Protein AF-A0A087UIL8-F1 (afdb_monomer)

Solvent-accessible surface area (backbone atoms only — not comparable to full-atom values): 4703 Å² total; per-residue (Å²): 142,61,64,62,77,68,49,62,53,90,48,80,44,59,97,83,65,61,33,44,49,58,62,59,68,52,55,70,69,58,55,49,51,54,50,52,50,54,53,48,28,58,76,66,77,48,75,60,72,72,78,76,58,80,89,85,80,73,44,76,42,89,96,49,57,88,88,43,79,83,29,47,84

Organism: Stegodyphus mimosarum (NCBI:txid407821)

Mean predicted aligned error: 4.88 Å

Radius of gyration: 17.14 Å; Cα contacts (8 Å, |Δi|>4): 42; chains: 1; bounding box: 32×26×41 Å

Structure (mmCIF, N/CA/C/O backbone):
data_AF-A0A087UIL8-F1
#
_entry.id   AF-A0A087UIL8-F1
#
loop_
_atom_site.group_PDB
_atom_site.id
_atom_site.type_symbol
_atom_site.label_atom_id
_atom_site.label_alt_id
_atom_site.label_comp_id
_atom_site.label_asym_id
_atom_site.label_entity_id
_atom_site.label_seq_id
_atom_site.pdbx_PDB_ins_code
_atom_site.Cartn_x
_atom_site.Cartn_y
_atom_site.Cartn_z
_atom_site.occupancy
_atom_site.B_iso_or_equiv
_atom_site.auth_seq_id
_atom_site.auth_comp_id
_atom_site.auth_asym_id
_atom_site.auth_atom_id
_atom_site.pdbx_PDB_model_num
ATOM 1 N N . MET A 1 1 ? -2.725 11.561 13.657 1.00 54.47 1 MET A N 1
ATOM 2 C CA . MET A 1 1 ? -3.642 11.282 12.521 1.00 54.47 1 MET A CA 1
ATOM 3 C C . MET A 1 1 ? -3.016 11.770 11.213 1.00 54.47 1 MET A C 1
ATOM 5 O O . MET A 1 1 ? -3.519 12.668 10.547 1.00 54.47 1 MET A O 1
ATOM 9 N N . THR A 1 2 ? -1.842 11.226 10.894 1.00 70.44 2 THR A N 1
ATOM 10 C CA . THR A 1 2 ? -0.845 11.921 10.056 1.00 70.44 2 THR A CA 1
ATOM 11 C C . THR A 1 2 ? -0.413 11.090 8.847 1.00 70.44 2 THR A C 1
ATOM 13 O O . THR A 1 2 ? 0.225 11.620 7.947 1.00 70.44 2 THR A O 1
ATOM 16 N N . ILE A 1 3 ? -0.783 9.805 8.793 1.00 86.00 3 ILE A N 1
ATOM 17 C CA . ILE A 1 3 ? -0.338 8.864 7.753 1.00 86.00 3 ILE A CA 1
ATOM 18 C C . ILE A 1 3 ? -1.096 9.096 6.441 1.00 86.00 3 ILE A C 1
ATOM 20 O O . ILE A 1 3 ? -0.469 9.318 5.411 1.00 86.00 3 ILE A O 1
ATOM 24 N N . VAL A 1 4 ? -2.432 9.161 6.482 1.00 91.31 4 VAL A N 1
ATOM 25 C CA . VAL A 1 4 ? -3.265 9.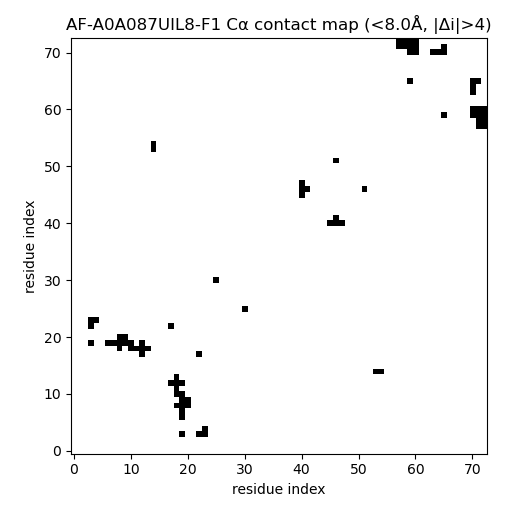375 5.280 1.00 91.31 4 VAL A CA 1
ATOM 26 C C . VAL A 1 4 ? -2.913 10.691 4.575 1.00 91.31 4 VAL A C 1
ATOM 28 O O . VAL A 1 4 ? -2.801 10.737 3.352 1.00 91.31 4 VAL A O 1
ATOM 31 N N . LYS A 1 5 ? -2.626 11.758 5.335 1.00 89.94 5 LYS A N 1
ATOM 32 C CA . LYS A 1 5 ? -2.200 13.053 4.774 1.00 89.94 5 LYS A CA 1
ATOM 33 C C . LYS A 1 5 ? -0.870 12.962 4.012 1.00 89.94 5 LYS A C 1
ATOM 35 O O . LYS A 1 5 ? -0.724 13.630 2.988 1.00 89.94 5 LYS A O 1
ATOM 40 N N . LYS A 1 6 ? 0.057 12.107 4.466 1.00 93.62 6 LYS A N 1
ATOM 41 C CA . LYS A 1 6 ? 1.376 11.876 3.850 1.00 93.62 6 LYS A CA 1
ATOM 42 C C . LYS A 1 6 ? 1.322 11.019 2.576 1.00 93.62 6 LYS A C 1
ATOM 44 O O . LYS A 1 6 ? 2.305 10.987 1.841 1.00 93.62 6 LYS A O 1
ATOM 49 N N . LEU A 1 7 ? 0.200 10.352 2.277 1.00 93.81 7 LEU A N 1
ATOM 50 C CA . LEU A 1 7 ? 0.054 9.567 1.046 1.00 93.81 7 LEU A CA 1
ATOM 51 C C . LEU A 1 7 ? 0.210 10.459 -0.197 1.00 93.81 7 LEU A C 1
ATOM 53 O O . LEU A 1 7 ? -0.347 11.556 -0.271 1.00 93.81 7 LEU A O 1
ATOM 57 N N . LYS A 1 8 ? 0.942 9.994 -1.212 1.00 95.19 8 LYS A N 1
ATOM 58 C CA . LYS A 1 8 ? 1.044 10.701 -2.500 1.00 95.19 8 LYS A CA 1
ATOM 59 C C . LYS A 1 8 ? -0.249 10.480 -3.289 1.00 95.19 8 LYS A C 1
ATOM 61 O O . LYS A 1 8 ? -0.561 9.343 -3.625 1.00 95.19 8 LYS A O 1
ATOM 66 N N . ALA A 1 9 ? -0.986 11.550 -3.594 1.00 93.19 9 ALA A N 1
ATOM 67 C CA . ALA A 1 9 ? -2.313 11.454 -4.219 1.00 93.19 9 ALA A CA 1
ATOM 68 C C . ALA A 1 9 ? -2.285 10.810 -5.618 1.00 93.19 9 ALA A C 1
ATOM 70 O O . ALA A 1 9 ? -3.182 10.053 -5.955 1.00 93.19 9 ALA A O 1
ATOM 71 N N . ARG A 1 10 ? -1.222 11.055 -6.396 1.00 92.25 10 ARG A N 1
ATOM 72 C CA . ARG A 1 10 ? -1.071 10.591 -7.789 1.00 92.25 10 ARG A CA 1
ATOM 73 C C . ARG A 1 10 ? -0.431 9.204 -7.926 1.00 92.25 10 ARG A C 1
ATOM 75 O O . ARG A 1 10 ? 0.186 8.902 -8.941 1.00 92.25 10 ARG A O 1
ATOM 82 N N . LYS A 1 11 ? -0.479 8.382 -6.879 1.00 92.62 11 LYS A N 1
ATOM 83 C CA . LYS A 1 11 ? -0.085 6.973 -6.998 1.00 92.62 11 LYS A CA 1
ATOM 84 C C . LYS A 1 11 ? -1.246 6.189 -7.596 1.00 92.62 11 LYS A C 1
ATOM 86 O O . LYS A 1 11 ? -2.397 6.499 -7.299 1.00 92.62 11 LYS A O 1
ATOM 91 N N . ALA A 1 12 ? -0.919 5.203 -8.428 1.00 90.06 12 ALA A N 1
ATOM 92 C CA . ALA A 1 12 ? -1.911 4.271 -8.939 1.00 90.06 12 ALA A CA 1
ATOM 93 C C . ALA A 1 12 ? -2.627 3.580 -7.761 1.00 90.06 12 ALA A C 1
ATOM 95 O O . ALA A 1 12 ? -1.964 3.290 -6.755 1.00 90.06 12 ALA A O 1
ATOM 96 N N . PRO A 1 13 ? -3.951 3.369 -7.850 1.00 91.31 13 PRO A N 1
ATOM 97 C CA . PRO A 1 13 ? -4.677 2.589 -6.857 1.00 91.31 13 PRO A CA 1
ATOM 98 C C . PRO A 1 13 ? -4.189 1.136 -6.849 1.00 91.31 13 PRO A C 1
ATOM 100 O O . PRO A 1 13 ? -3.556 0.670 -7.800 1.00 91.31 13 PRO A O 1
ATOM 103 N N . GLY A 1 14 ? -4.483 0.430 -5.758 1.00 87.81 14 GLY A N 1
ATOM 104 C CA . GLY A 1 14 ? -4.291 -1.014 -5.701 1.00 87.81 14 GLY A CA 1
ATOM 105 C C . GLY A 1 14 ? -5.306 -1.755 -6.572 1.00 87.81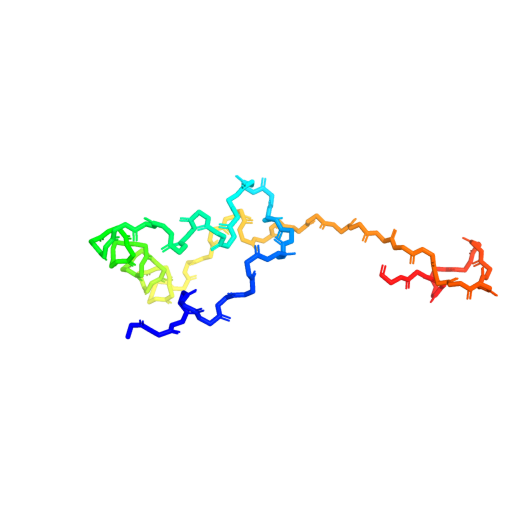 14 GLY A C 1
ATOM 106 O O . GLY A 1 14 ? -6.091 -1.156 -7.307 1.00 87.81 14 GLY A O 1
ATOM 107 N N . PHE A 1 15 ? -5.320 -3.083 -6.447 1.00 86.94 15 PHE A N 1
ATOM 108 C CA . PHE A 1 15 ? -6.292 -3.946 -7.130 1.00 86.94 15 PHE A CA 1
ATOM 109 C C . PHE A 1 15 ? -7.756 -3.605 -6.783 1.00 86.94 15 PHE A C 1
ATOM 111 O O . PHE A 1 15 ? -8.657 -3.857 -7.572 1.00 86.94 15 PHE A O 1
ATOM 118 N N . ASP A 1 16 ? -7.989 -2.993 -5.620 1.00 88.56 16 ASP A N 1
ATOM 119 C CA . ASP A 1 16 ? -9.303 -2.541 -5.155 1.00 88.56 16 ASP A CA 1
ATOM 120 C C . ASP A 1 16 ? -9.827 -1.273 -5.858 1.00 88.56 16 ASP A C 1
ATOM 122 O O . ASP A 1 16 ? -10.975 -0.886 -5.648 1.00 88.56 16 ASP A O 1
ATOM 126 N N . GLY A 1 17 ? -9.000 -0.597 -6.664 1.00 91.38 17 GLY A N 1
ATOM 127 C CA . GLY A 1 17 ? -9.359 0.660 -7.322 1.00 91.38 17 GLY A CA 1
ATOM 128 C C . GLY A 1 17 ? -9.443 1.873 -6.383 1.00 91.38 17 GLY A C 1
ATOM 129 O O . GLY A 1 17 ? -9.764 2.974 -6.836 1.00 91.38 17 GLY A O 1
ATOM 130 N N . ILE A 1 18 ? -9.119 1.732 -5.092 1.00 92.38 18 ILE A N 1
ATOM 131 C CA . ILE A 1 18 ? -9.211 2.823 -4.116 1.00 92.38 18 ILE A CA 1
ATOM 132 C C . ILE A 1 18 ? -7.956 3.692 -4.210 1.00 92.38 18 ILE A C 1
ATOM 134 O O . ILE A 1 18 ? -6.840 3.284 -3.890 1.00 92.38 18 ILE A O 1
ATOM 138 N N . SER A 1 19 ? -8.132 4.940 -4.643 1.00 95.31 19 SER A N 1
ATOM 139 C CA . SER A 1 19 ? -7.018 5.880 -4.766 1.00 95.31 19 SER A CA 1
ATOM 140 C C . SER A 1 19 ? -6.624 6.500 -3.421 1.00 95.31 19 SER A C 1
ATOM 142 O O . SER A 1 19 ? -7.438 6.700 -2.516 1.00 95.31 19 SER A O 1
ATOM 144 N N . ASN A 1 20 ? -5.367 6.939 -3.321 1.00 95.06 20 ASN A N 1
ATOM 145 C CA . ASN A 1 20 ? -4.910 7.732 -2.176 1.00 95.06 20 ASN A CA 1
ATOM 146 C C . ASN A 1 20 ? -5.692 9.047 -2.020 1.00 95.06 20 ASN A C 1
ATOM 148 O O . ASN A 1 20 ? -5.770 9.587 -0.918 1.00 95.06 20 ASN A O 1
ATOM 152 N N . GLN A 1 21 ? -6.248 9.584 -3.109 1.00 95.50 21 GLN A N 1
ATOM 153 C CA . GLN A 1 21 ? -7.096 10.770 -3.061 1.00 95.50 21 GLN A CA 1
ATOM 154 C C . GLN A 1 21 ? -8.443 10.463 -2.403 1.00 95.50 21 GLN A C 1
ATOM 156 O O . GLN A 1 21 ? -8.847 11.210 -1.515 1.00 95.50 21 GLN A O 1
ATOM 161 N N . ALA A 1 22 ? -9.071 9.335 -2.745 1.00 94.56 22 ALA A N 1
ATOM 162 C CA . ALA A 1 22 ? -10.291 8.880 -2.083 1.00 94.56 22 ALA A CA 1
ATOM 163 C C . ALA A 1 22 ? -10.069 8.710 -0.571 1.00 94.56 22 ALA A C 1
ATOM 165 O O . ALA A 1 22 ? -10.827 9.254 0.227 1.00 94.56 22 ALA A O 1
ATOM 166 N N . LEU A 1 23 ? -8.963 8.073 -0.163 1.00 94.12 23 LEU A N 1
ATOM 167 C CA . LEU A 1 23 ? -8.617 7.919 1.257 1.00 94.12 23 LEU A CA 1
ATOM 168 C C . LEU A 1 23 ? -8.461 9.260 1.988 1.00 94.12 23 LEU A C 1
ATOM 170 O O . LEU A 1 23 ? -8.848 9.376 3.148 1.00 94.12 23 LEU A O 1
ATOM 174 N N . LYS A 1 24 ? -7.911 10.285 1.329 1.00 94.19 24 LYS A N 1
ATOM 175 C CA . LYS A 1 24 ? -7.775 11.631 1.912 1.00 94.19 24 LYS A CA 1
ATOM 176 C C . LYS A 1 24 ? -9.103 12.368 2.066 1.00 94.19 24 LYS A C 1
ATOM 178 O O . LYS A 1 24 ? -9.179 13.254 2.911 1.00 94.19 24 LYS A O 1
ATOM 183 N N . MET A 1 25 ? -10.105 12.027 1.259 1.00 94.31 25 MET A N 1
ATOM 184 C CA . MET A 1 25 ? -11.442 12.623 1.308 1.00 94.31 25 MET A CA 1
ATOM 185 C C . MET A 1 25 ? -12.353 11.953 2.342 1.00 94.31 25 MET A C 1
ATOM 187 O O . MET A 1 25 ? -13.411 12.493 2.657 1.00 94.31 25 MET A O 1
ATOM 191 N N . LEU A 1 26 ? -11.957 10.798 2.888 1.00 94.38 26 LEU A N 1
ATOM 192 C CA . LEU A 1 26 ? -12.760 10.100 3.883 1.00 94.38 26 LEU A CA 1
ATOM 193 C C . LEU A 1 26 ? -12.902 10.919 5.176 1.00 94.38 26 LEU A C 1
ATOM 195 O O . LEU A 1 26 ? -11.907 11.434 5.702 1.00 94.38 26 LEU A O 1
ATOM 199 N N . PRO A 1 27 ? -14.114 10.973 5.755 1.00 95.00 27 PRO A N 1
ATOM 200 C CA . PRO A 1 27 ? -14.310 11.559 7.068 1.00 95.00 27 PRO A CA 1
ATOM 201 C C . PRO A 1 27 ? -13.530 10.809 8.158 1.00 95.00 27 PRO A C 1
ATOM 203 O O . PRO A 1 27 ? -13.207 9.621 8.057 1.00 95.00 27 PRO A O 1
ATOM 206 N N . LYS A 1 28 ? -13.242 11.518 9.252 1.00 93.12 28 LYS A N 1
ATOM 207 C CA . LYS A 1 28 ? -12.372 11.041 10.336 1.00 93.12 28 LYS A CA 1
ATOM 208 C C . LYS A 1 28 ? -12.830 9.713 10.955 1.00 93.12 28 LYS A C 1
ATOM 210 O O . LYS A 1 28 ? -11.988 8.870 11.256 1.00 93.12 28 LYS A O 1
ATOM 215 N N . ASN A 1 29 ? -14.135 9.523 11.144 1.00 95.31 29 ASN A N 1
ATOM 216 C CA . ASN A 1 29 ? -14.721 8.304 11.715 1.00 95.31 29 ASN A CA 1
ATOM 217 C C . ASN A 1 29 ? -14.449 7.063 10.847 1.00 95.31 29 ASN A C 1
ATOM 219 O O . ASN A 1 29 ? -14.100 6.016 11.387 1.00 95.31 29 ASN A O 1
ATOM 223 N N . TYR A 1 30 ? -14.509 7.185 9.518 1.00 94.94 30 TYR A N 1
ATOM 224 C CA . TYR A 1 30 ? -14.183 6.082 8.609 1.00 94.94 30 TYR A CA 1
ATOM 225 C C . TYR A 1 30 ? -12.699 5.717 8.659 1.00 94.94 30 TYR A C 1
ATOM 227 O O . TYR A 1 30 ? -12.350 4.539 8.686 1.00 94.94 30 TYR A O 1
ATOM 235 N N . LEU A 1 31 ? -11.810 6.709 8.759 1.00 94.44 31 LEU A N 1
ATOM 236 C CA . LEU A 1 31 ? -10.379 6.446 8.937 1.00 94.44 31 LEU A CA 1
ATOM 237 C C . LEU A 1 31 ? -10.083 5.717 10.255 1.00 94.44 31 LEU A C 1
ATOM 239 O O . LEU A 1 31 ? -9.213 4.847 10.296 1.00 94.44 31 LEU A O 1
ATOM 243 N N . VAL A 1 32 ? -10.809 6.048 11.327 1.00 95.12 32 VAL A N 1
ATOM 244 C CA . VAL A 1 32 ? -10.711 5.341 12.614 1.00 95.12 32 VAL A CA 1
ATOM 245 C C . VAL A 1 32 ? -11.208 3.900 12.483 1.00 95.12 32 VAL A C 1
ATOM 247 O O . VAL A 1 32 ? -10.532 2.991 12.958 1.00 95.12 32 VAL A O 1
ATOM 250 N N . LEU A 1 33 ? -12.327 3.673 11.791 1.00 96.31 33 LEU A N 1
ATOM 251 C CA . LEU A 1 33 ? -12.851 2.330 11.535 1.00 96.31 33 LEU A CA 1
ATOM 252 C C . LEU A 1 33 ? -11.834 1.456 10.786 1.00 96.31 33 LEU A C 1
ATOM 254 O O . LEU A 1 33 ? -11.513 0.361 11.245 1.00 96.31 33 LEU A O 1
ATOM 258 N N . ILE A 1 34 ? -11.272 1.959 9.683 1.00 94.25 34 ILE A N 1
ATOM 259 C CA . ILE A 1 34 ? -10.256 1.243 8.896 1.00 94.25 34 ILE A CA 1
ATOM 260 C C . ILE A 1 34 ? -9.024 0.932 9.758 1.00 94.25 34 ILE A C 1
ATOM 262 O O . ILE A 1 34 ? -8.528 -0.193 9.749 1.00 94.25 34 ILE A O 1
ATOM 266 N N . CYS A 1 35 ? -8.558 1.902 10.551 1.00 95.19 35 CYS A N 1
ATOM 267 C CA . CYS A 1 35 ? -7.443 1.712 11.480 1.00 95.19 35 CYS A CA 1
ATOM 268 C C . CYS A 1 35 ? -7.724 0.582 12.483 1.00 95.19 35 CYS A C 1
ATOM 270 O 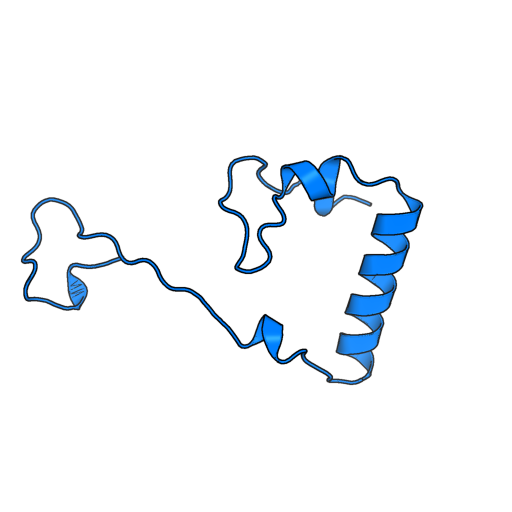O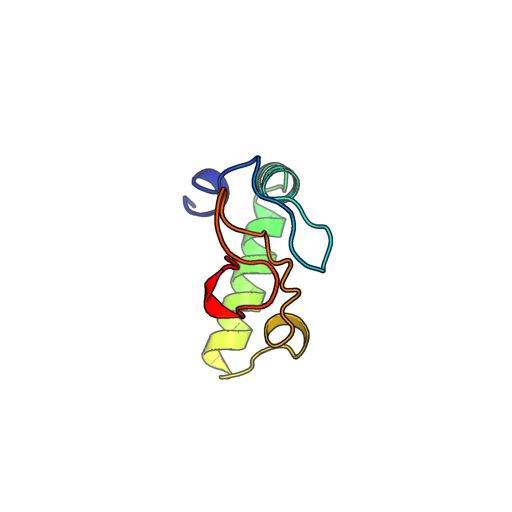 . CYS A 1 35 ? -6.879 -0.285 12.702 1.00 95.19 35 CYS A O 1
ATOM 272 N N . ASN A 1 36 ? -8.929 0.544 13.055 1.00 96.75 36 ASN A N 1
ATOM 273 C CA . ASN A 1 36 ? -9.326 -0.492 14.005 1.00 96.75 36 ASN A CA 1
ATOM 274 C C . ASN A 1 36 ? -9.358 -1.884 13.365 1.00 96.75 36 ASN A C 1
ATOM 276 O O . ASN A 1 36 ? -8.909 -2.842 13.997 1.00 96.75 36 ASN A O 1
ATOM 280 N N . ILE A 1 37 ? -9.832 -1.992 12.119 1.00 96.25 37 ILE A N 1
ATOM 281 C CA . ILE A 1 37 ? -9.822 -3.243 11.351 1.00 96.25 37 ILE A CA 1
ATOM 282 C C . ILE A 1 37 ? -8.382 -3.713 11.133 1.00 96.25 37 ILE A C 1
ATOM 284 O O 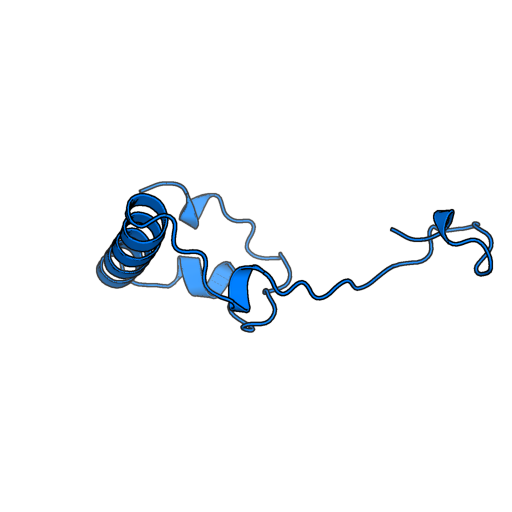. ILE A 1 37 ? -8.051 -4.833 11.517 1.00 96.25 37 ILE A O 1
ATOM 288 N N . ILE A 1 38 ? -7.506 -2.850 10.605 1.00 95.19 38 ILE A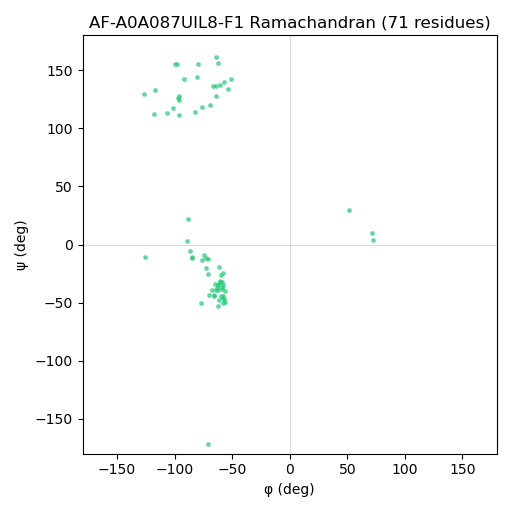 N 1
ATOM 289 C CA . ILE A 1 38 ? -6.090 -3.177 10.359 1.00 95.19 38 ILE A CA 1
ATOM 290 C C . ILE A 1 38 ? -5.404 -3.620 11.656 1.00 95.19 38 ILE A C 1
ATOM 292 O O . ILE A 1 38 ? -4.760 -4.666 11.692 1.00 95.19 38 ILE A O 1
ATOM 296 N N . ASN A 1 39 ? -5.593 -2.878 12.748 1.00 96.44 39 ASN A N 1
ATOM 297 C CA . ASN A 1 39 ? -5.002 -3.221 14.041 1.00 96.44 39 ASN A CA 1
ATOM 298 C C . ASN A 1 39 ? -5.548 -4.544 14.602 1.00 96.44 39 ASN A C 1
ATOM 300 O O . ASN A 1 39 ? -4.815 -5.280 15.258 1.00 96.44 39 ASN A O 1
ATOM 304 N N . SER A 1 40 ? -6.823 -4.859 14.361 1.00 97.94 40 SER A N 1
ATOM 305 C CA . SER A 1 40 ? -7.420 -6.143 14.742 1.00 97.94 40 SER A CA 1
ATOM 306 C C . SER A 1 40 ? -6.800 -7.303 13.964 1.00 97.94 40 SER A C 1
ATOM 308 O O . SER A 1 40 ? -6.437 -8.308 14.572 1.00 97.94 40 SER A O 1
ATOM 310 N N . CYS A 1 41 ? -6.608 -7.140 12.650 1.00 97.62 41 CYS A N 1
ATOM 311 C CA . CYS A 1 41 ? -5.909 -8.107 11.804 1.00 97.62 41 CYS A CA 1
ATOM 312 C C . CYS A 1 41 ? -4.499 -8.390 12.340 1.00 97.62 41 CYS A C 1
ATOM 314 O O . CYS A 1 41 ? -4.157 -9.546 12.578 1.00 97.62 41 CYS A O 1
ATOM 316 N N . LEU A 1 42 ? -3.729 -7.336 12.640 1.00 96.75 42 LEU A N 1
ATOM 317 C CA . LEU A 1 42 ? -2.373 -7.462 13.183 1.00 96.75 42 LEU A CA 1
ATOM 318 C C . LEU A 1 42 ? -2.346 -8.180 14.539 1.00 96.75 42 LEU A C 1
ATOM 320 O O . LEU A 1 42 ? -1.585 -9.126 14.702 1.00 96.75 42 LEU A O 1
ATOM 324 N N . ARG A 1 43 ? -3.210 -7.800 15.493 1.00 98.38 43 ARG A N 1
ATOM 325 C CA . ARG A 1 43 ? -3.282 -8.466 16.812 1.00 98.38 43 ARG A CA 1
ATOM 326 C C . ARG A 1 43 ? -3.630 -9.950 16.718 1.00 98.38 43 ARG A C 1
ATOM 328 O O . ARG A 1 43 ? -3.215 -10.725 17.570 1.00 98.38 43 ARG A O 1
ATOM 335 N N . LYS A 1 44 ? -4.419 -10.332 15.714 1.00 97.88 44 LYS A N 1
ATOM 336 C CA . LYS A 1 44 ? -4.842 -11.717 15.479 1.00 97.88 44 LYS A CA 1
ATOM 337 C C . LYS A 1 44 ? -3.876 -12.498 14.585 1.00 97.88 44 LYS A C 1
ATOM 339 O O . LYS A 1 44 ? 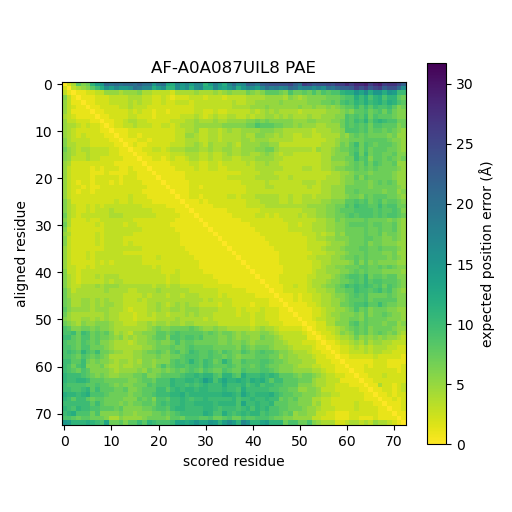-4.183 -13.637 14.252 1.00 97.88 44 LYS A O 1
ATOM 344 N N . ASN A 1 45 ? -2.757 -11.900 14.161 1.00 97.06 45 ASN A N 1
ATOM 345 C CA . ASN A 1 45 ? -1.863 -12.454 13.136 1.00 97.06 45 ASN A CA 1
ATOM 346 C C . ASN A 1 45 ? -2.608 -12.870 11.851 1.00 97.06 45 ASN A C 1
ATOM 348 O O . ASN A 1 45 ? -2.218 -13.803 11.150 1.00 97.06 45 ASN A O 1
ATOM 352 N N . TYR A 1 46 ? -3.708 -12.182 11.548 1.00 96.56 46 TYR A N 1
ATOM 353 C CA . TYR A 1 46 ? -4.550 -12.453 10.396 1.00 96.56 46 TYR A CA 1
ATOM 354 C C . TYR A 1 46 ? -4.185 -11.512 9.253 1.00 96.56 46 TYR A C 1
ATOM 356 O O . TYR A 1 46 ? -4.218 -10.291 9.399 1.00 96.56 46 TYR A O 1
ATOM 364 N N . PHE A 1 47 ? -3.896 -12.086 8.089 1.00 94.12 47 PHE A N 1
ATOM 365 C CA . PHE A 1 47 ? -3.616 -11.341 6.867 1.00 94.12 47 PHE A CA 1
ATOM 366 C C . PHE A 1 47 ? -4.668 -11.700 5.815 1.00 94.12 47 PHE A C 1
ATOM 368 O O . PHE A 1 47 ? -4.665 -12.850 5.354 1.00 94.12 47 PHE A O 1
ATOM 375 N N . PRO A 1 48 ? -5.554 -10.755 5.432 1.00 92.81 48 PRO A N 1
ATOM 376 C CA . PRO A 1 48 ? -6.554 -10.977 4.394 1.00 92.81 48 PRO A CA 1
ATOM 377 C C . PRO A 1 48 ? -5.932 -11.545 3.118 1.00 92.81 48 PRO A C 1
ATOM 379 O O . PRO A 1 48 ? -4.844 -11.131 2.712 1.00 92.81 48 PRO A O 1
ATOM 382 N N . GLN A 1 49 ? -6.633 -12.463 2.452 1.00 91.88 49 GLN A N 1
ATOM 383 C CA . GLN A 1 49 ? -6.152 -13.071 1.207 1.00 91.88 49 GLN A CA 1
ATOM 384 C C . GLN A 1 49 ? -5.873 -12.015 0.128 1.00 91.88 49 GLN A C 1
ATOM 386 O O . GLN A 1 49 ? -4.889 -12.117 -0.597 1.00 91.88 49 GLN A O 1
ATOM 391 N N . GLN A 1 50 ? -6.675 -10.951 0.093 1.00 88.94 50 GLN A N 1
ATOM 392 C CA . GLN A 1 50 ? -6.514 -9.819 -0.814 1.00 88.94 50 GLN A CA 1
ATOM 393 C C . GLN A 1 50 ? -5.171 -9.098 -0.624 1.00 88.94 50 GLN A C 1
ATOM 395 O O . GLN A 1 50 ? -4.606 -8.618 -1.597 1.00 88.94 50 GLN A O 1
ATOM 400 N N . TRP A 1 51 ? -4.622 -9.047 0.597 1.00 88.94 51 TRP A N 1
ATOM 401 C CA . TRP A 1 51 ? -3.313 -8.423 0.850 1.00 88.94 51 TRP A CA 1
ATOM 402 C C . TRP A 1 51 ? -2.147 -9.266 0.328 1.00 88.94 51 TRP A C 1
ATOM 404 O O . TRP A 1 51 ? -1.052 -8.748 0.136 1.00 88.94 51 TRP A O 1
ATOM 414 N N . LYS A 1 52 ? -2.374 -10.566 0.111 1.00 89.88 52 LYS A N 1
ATOM 415 C CA . LYS A 1 52 ? -1.385 -11.498 -0.446 1.00 89.88 52 LYS A CA 1
ATOM 416 C C . LYS A 1 52 ? -1.398 -11.508 -1.976 1.00 89.88 52 LYS A C 1
ATOM 418 O O . LYS A 1 52 ? -0.568 -12.175 -2.583 1.00 89.88 52 LYS A O 1
ATOM 423 N N . HIS A 1 53 ? -2.340 -10.799 -2.595 1.00 87.62 5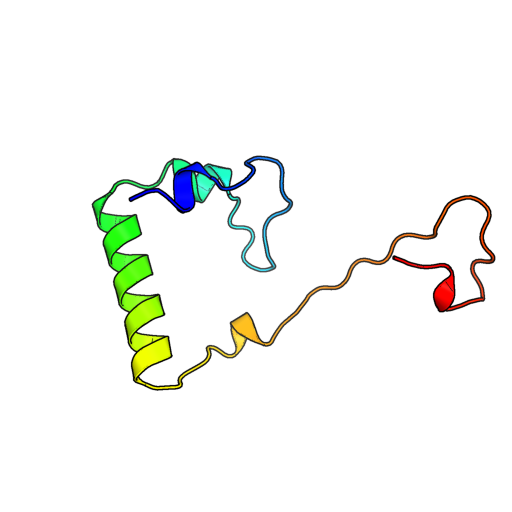3 HIS A N 1
ATOM 424 C CA . HIS A 1 53 ? -2.452 -10.693 -4.040 1.00 87.62 53 HIS A CA 1
ATOM 425 C C . HIS A 1 53 ? -1.756 -9.417 -4.527 1.00 87.62 53 HIS A C 1
ATOM 427 O O . HIS A 1 53 ? -2.037 -8.325 -4.035 1.00 87.62 53 HIS A O 1
ATOM 433 N N . ALA A 1 54 ? -0.854 -9.547 -5.500 1.00 85.00 54 ALA A N 1
ATOM 434 C CA . ALA A 1 54 ? -0.138 -8.424 -6.095 1.00 85.00 54 ALA A CA 1
ATOM 435 C C . ALA A 1 54 ? -0.288 -8.449 -7.618 1.00 85.00 54 ALA A C 1
ATOM 437 O O . ALA A 1 54 ? -0.027 -9.466 -8.256 1.00 85.00 54 ALA A O 1
ATOM 438 N N . HIS A 1 55 ? -0.677 -7.311 -8.194 1.00 84.44 55 HIS A N 1
ATOM 439 C CA . HIS A 1 55 ? -0.704 -7.114 -9.639 1.00 84.44 55 HIS A CA 1
ATOM 440 C C . HIS A 1 55 ? 0.584 -6.407 -10.073 1.00 84.44 55 HIS A C 1
ATOM 442 O O . HIS A 1 55 ? 0.809 -5.247 -9.719 1.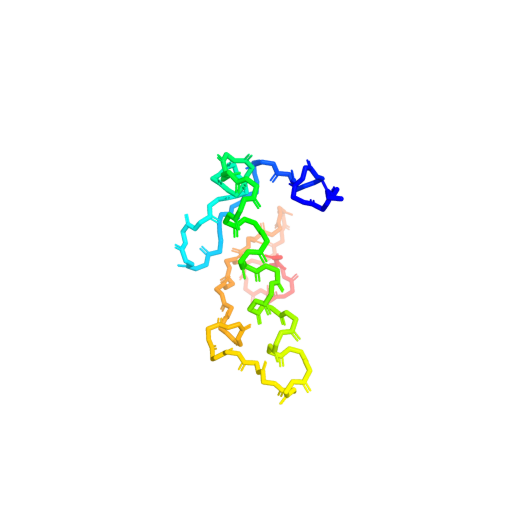00 84.44 55 HIS A O 1
ATOM 448 N N . ILE A 1 56 ? 1.444 -7.117 -10.805 1.00 84.25 56 ILE A N 1
ATOM 449 C CA . ILE A 1 56 ? 2.743 -6.607 -11.252 1.00 84.25 56 ILE A CA 1
ATOM 450 C C . ILE A 1 56 ? 2.624 -6.194 -12.716 1.00 84.25 56 ILE A C 1
ATOM 452 O O . ILE A 1 56 ? 2.386 -7.026 -13.586 1.00 84.25 56 ILE A O 1
ATOM 456 N N . VAL A 1 57 ? 2.819 -4.903 -12.981 1.00 86.25 57 VAL A N 1
ATOM 457 C CA . VAL A 1 57 ? 2.958 -4.368 -14.339 1.00 86.25 57 VAL A CA 1
ATOM 458 C C . VAL A 1 57 ? 4.416 -4.007 -14.536 1.00 86.25 57 VAL A C 1
ATOM 460 O O . VAL A 1 57 ? 4.913 -3.093 -13.878 1.00 86.25 57 VAL A O 1
ATOM 463 N N . THR A 1 58 ? 5.092 -4.730 -15.421 1.00 90.19 58 THR A N 1
ATOM 464 C CA . THR A 1 58 ? 6.498 -4.488 -15.713 1.00 90.19 58 THR A CA 1
ATOM 465 C C . THR A 1 58 ? 6.672 -3.515 -16.872 1.00 90.19 58 THR A C 1
ATOM 467 O O . THR A 1 58 ? 5.941 -3.548 -17.862 1.00 90.19 58 THR A O 1
ATOM 470 N N . PHE A 1 59 ? 7.680 -2.651 -16.774 1.00 93.44 59 PHE A N 1
ATOM 471 C CA . PHE A 1 59 ? 8.055 -1.733 -17.847 1.00 93.44 59 PHE A CA 1
ATOM 472 C C . PHE A 1 59 ? 9.461 -2.035 -18.341 1.00 93.44 59 PHE A C 1
ATOM 474 O O . PHE A 1 59 ? 10.396 -2.146 -17.545 1.00 93.44 59 PHE A O 1
ATOM 481 N N . LEU A 1 60 ? 9.629 -2.111 -19.660 1.00 96.75 60 LEU A N 1
ATOM 482 C CA . LEU A 1 60 ? 10.948 -2.249 -20.262 1.00 96.75 60 LEU A CA 1
ATOM 483 C C . LEU A 1 60 ? 11.790 -1.000 -19.959 1.00 96.75 60 LEU A C 1
ATOM 485 O O . LEU A 1 60 ? 11.360 0.134 -20.189 1.00 96.75 60 LEU A O 1
ATOM 489 N N . LYS A 1 61 ? 13.000 -1.199 -19.432 1.00 96.25 61 LYS A N 1
ATOM 490 C CA . LYS A 1 61 ? 13.972 -0.120 -19.234 1.00 96.25 61 LYS A CA 1
ATOM 491 C C . LYS A 1 61 ? 14.425 0.404 -20.608 1.00 96.25 61 LYS A C 1
ATOM 493 O O . LYS A 1 61 ? 14.715 -0.407 -21.490 1.00 96.25 61 LYS A O 1
ATOM 498 N N . PRO A 1 62 ? 14.532 1.730 -20.804 1.00 96.00 62 PRO A N 1
ATOM 499 C CA . PRO A 1 62 ? 14.980 2.294 -22.075 1.00 96.00 62 PRO A CA 1
ATOM 500 C C . PRO A 1 62 ? 16.325 1.710 -22.530 1.00 96.00 62 PRO A C 1
ATOM 502 O O . PRO A 1 62 ? 17.256 1.601 -21.732 1.00 96.00 62 PRO A O 1
ATOM 505 N N . GLY A 1 63 ? 16.418 1.321 -23.806 1.00 95.25 63 GLY A N 1
ATOM 506 C CA . GLY A 1 63 ? 17.652 0.806 -24.415 1.00 95.25 63 GLY A CA 1
ATOM 507 C C . GLY A 1 63 ? 18.091 -0.594 -23.962 1.00 95.25 63 GLY A C 1
ATOM 508 O O . GLY A 1 63 ? 19.210 -0.999 -24.269 1.00 95.25 63 GLY A O 1
ATOM 509 N N . LYS A 1 64 ? 17.258 -1.340 -23.223 1.00 96.81 64 LYS A N 1
ATOM 510 C CA . LYS A 1 64 ? 17.559 -2.716 -22.793 1.00 96.81 64 LYS A CA 1
ATOM 511 C C . LYS A 1 64 ? 16.880 -3.761 -23.682 1.00 96.81 64 LYS A C 1
ATOM 513 O O . LYS A 1 64 ? 15.869 -3.488 -24.322 1.00 96.81 64 LYS A O 1
ATOM 518 N N . ASN A 1 65 ? 17.455 -4.965 -23.720 1.00 95.75 65 ASN A N 1
ATOM 519 C CA . ASN A 1 65 ? 16.981 -6.069 -24.556 1.00 95.75 65 ASN A CA 1
ATOM 520 C C . ASN A 1 65 ? 15.624 -6.609 -24.050 1.00 95.75 65 ASN A C 1
ATOM 522 O O . ASN A 1 65 ? 15.587 -7.137 -22.937 1.00 95.75 65 ASN A O 1
ATOM 526 N N . PRO A 1 66 ? 14.539 -6.578 -24.849 1.00 94.69 66 PRO A N 1
ATOM 527 C CA . PRO A 1 66 ? 13.231 -7.103 -24.442 1.00 94.69 66 PRO A CA 1
ATOM 528 C C . PRO A 1 66 ? 13.209 -8.605 -24.118 1.00 94.69 66 PRO A C 1
ATOM 530 O O . PRO A 1 66 ? 12.290 -9.078 -23.464 1.00 94.69 66 PRO A O 1
ATOM 533 N N . LYS A 1 67 ? 14.199 -9.380 -24.578 1.00 95.06 67 LYS A N 1
ATOM 534 C CA . LYS A 1 67 ? 14.273 -10.827 -24.320 1.00 95.06 67 LYS A CA 1
ATOM 535 C C . LYS A 1 67 ? 14.935 -11.186 -22.985 1.00 95.06 67 LYS A C 1
ATOM 537 O O . LYS A 1 67 ? 14.889 -12.344 -22.591 1.00 95.06 67 LYS A O 1
ATOM 542 N N . ASP A 1 68 ? 15.560 -10.224 -22.305 1.00 95.38 68 ASP A N 1
ATOM 543 C CA . ASP A 1 68 ? 16.179 -10.431 -20.992 1.00 95.38 68 ASP A CA 1
ATOM 544 C C . ASP A 1 68 ? 15.214 -9.995 -19.882 1.00 95.38 68 ASP A C 1
ATOM 546 O O . ASP A 1 68 ? 14.767 -8.848 -19.843 1.00 95.38 68 ASP A O 1
ATOM 550 N N . VAL A 1 69 ? 14.914 -10.903 -18.951 1.00 91.75 69 VAL A N 1
ATOM 551 C CA . VAL A 1 69 ? 14.022 -10.653 -17.806 1.00 91.75 69 VAL A CA 1
ATOM 552 C C . VAL A 1 69 ? 14.537 -9.498 -16.937 1.00 91.75 69 VAL A C 1
ATOM 554 O O . VAL A 1 69 ? 13.748 -8.709 -16.416 1.00 91.75 69 VAL A O 1
ATOM 557 N N . ASN A 1 70 ? 15.857 -9.314 -16.846 1.00 94.00 70 ASN A N 1
ATOM 558 C CA . ASN A 1 70 ? 16.470 -8.240 -16.060 1.00 94.00 70 ASN A CA 1
ATOM 559 C C . ASN A 1 70 ? 16.269 -6.841 -16.676 1.00 94.00 70 ASN A C 1
ATOM 561 O O . ASN A 1 70 ? 16.500 -5.816 -16.016 1.00 94.00 70 ASN A O 1
ATOM 565 N N . SER A 1 71 ? 15.814 -6.768 -17.930 1.00 96.69 71 SER A N 1
ATOM 566 C CA . SER A 1 71 ? 15.512 -5.516 -18.629 1.00 96.69 71 SER A CA 1
ATOM 567 C C . SER A 1 71 ? 14.244 -4.830 -18.135 1.00 96.69 71 SER A C 1
ATOM 569 O O . SER A 1 71 ? 14.026 -3.665 -18.463 1.00 96.69 71 SER A O 1
ATOM 571 N N . TYR A 1 72 ? 13.426 -5.503 -17.334 1.00 94.75 72 TYR A N 1
ATOM 572 C CA . TYR A 1 72 ? 12.155 -4.984 -16.846 1.00 94.75 72 TYR A CA 1
ATOM 573 C C . TYR A 1 72 ? 12.279 -4.406 -15.423 1.00 94.75 72 TYR A C 1
ATOM 575 O O . TYR A 1 72 ? 13.213 -4.726 -14.679 1.00 94.75 72 TYR A O 1
ATOM 583 N N . ARG A 1 73 ? 11.387 -3.477 -15.070 1.00 87.62 73 ARG A N 1
ATOM 584 C CA . ARG A 1 73 ? 11.213 -2.898 -13.726 1.00 87.62 73 ARG A CA 1
ATOM 585 C C . ARG A 1 73 ? 9.758 -2.965 -13.296 1.00 87.62 73 ARG A C 1
ATOM 587 O O . ARG A 1 73 ? 8.910 -2.984 -14.218 1.00 87.62 73 ARG A O 1
#

Secondary structure (DSSP, 8-state):
--HHHHS-TTSPP-TT---HHHHHHS-HHHHHHHHHHHHHHHHTT---GGGG-------BPTTS-TT-GGGB-

Sequence (73 aa):
MTIVKKLKARKAPGFDGISNQALKMLPKNYLVLICNIINSCLRKNYFPQQWKHAHIVTFLKPGKNPKDVNSYR

Foldseek 3Di:
DPVLVPDDQPDQDFPVRQTSVNSVPDDPVVVVVVVVVVVVCVVVVHDDPSNVDHDDDWDAAPPDDPVDPVRID

pLDDT: mean 92.38, std 6.24, range [54.47, 98.38]